Protein AF-A0ABD5DF39-F1 (afdb_monomer)

Foldseek 3Di:
DDDCVVPDDDPLLVVLVPDDPPAADEDEDAPVVLVVNVVSCVVSVPDPVRYHYDYDDDDDQFDDWDWDADVVVRDIDIAHRRHDPVD

InterPro domains:
  IPR039261 Ferredoxin-NADP reductase (FNR), nucleotide-binding domain [G3DSA:3.40.50.80] (1-56)
  IPR039261 Ferredoxin-NADP reductase (FNR), nucleotide-binding domain [SSF52343] (11-56)

Mean predicted aligned error: 5.17 Å

Sequence (87 aa):
VHVSALGSRLDLPRLFADLEPGTHVYTCGPAALNEAVKAAAERHQVPASQLHFEQFILEDKSGEAFTLVLARSGREFTVPQDMTILQ

Solvent-accessible surface area (backbone atoms only — not comparable to full-atom values): 5711 Å² total; per-residue (Å²): 141,79,59,59,93,78,77,54,76,78,62,52,65,64,59,56,71,72,59,59,94,88,62,69,48,78,50,71,51,56,68,71,54,54,52,52,50,51,54,38,33,56,76,67,66,53,57,70,93,35,54,44,81,49,78,86,72,89,71,83,64,64,54,78,61,47,79,48,70,41,81,91,77,73,47,75,45,78,35,50,35,85,44,56,95,86,114

Nearest PDB structures (foldseek):
  6kbh-assembly1_A  TM=6.141E-01  e=6.795E-06  Rhodococcus sp. ECU0066
  7ylr-assembly1_A  TM=6.268E-01  e=9.451E-05  Variovorax paradoxus
  4g1b-assembly2_B  TM=8.134E-01  e=2.543E-01  Saccharomyces cerevisiae YJM789
  6xhr-assembly3_E  TM=5.599E-01  e=1.683E+00  Staphylococcus aureus
  6xhs-assembly3_F  TM=5.344E-01  e=1.573E+00  Staphylococcus aureus

Structure (mmCIF, N/CA/C/O backbone):
data_AF-A0ABD5DF39-F1
#
_entry.id   AF-A0ABD5DF39-F1
#
loop_
_atom_site.group_PDB
_atom_site.id
_atom_site.type_symbol
_atom_site.label_atom_id
_atom_site.label_alt_id
_atom_site.label_comp_id
_atom_site.label_asym_id
_atom_site.label_entity_id
_atom_site.label_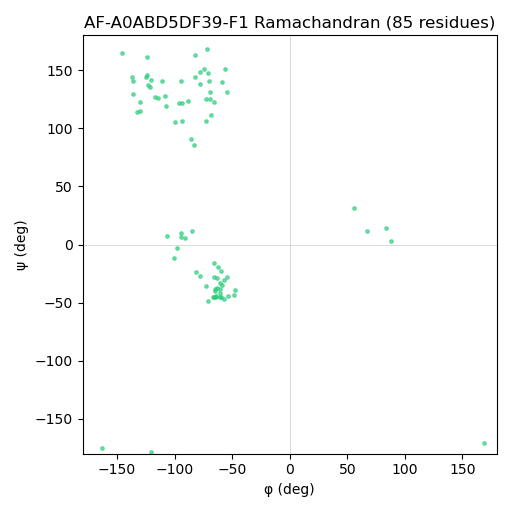seq_id
_atom_site.pdbx_PDB_ins_code
_atom_site.Cartn_x
_atom_site.Cartn_y
_atom_site.Cartn_z
_atom_site.occupancy
_atom_site.B_iso_or_equiv
_atom_site.auth_seq_id
_atom_site.auth_comp_id
_atom_site.auth_asym_id
_atom_site.auth_atom_id
_atom_site.pdbx_PDB_model_num
ATOM 1 N N . VAL A 1 1 ? 21.227 -4.687 -6.996 1.00 85.00 1 VAL A N 1
ATOM 2 C CA . VAL A 1 1 ? 21.057 -3.888 -5.755 1.00 85.00 1 VAL A CA 1
ATOM 3 C C . VAL A 1 1 ? 21.326 -2.428 -6.077 1.00 85.00 1 VAL A C 1
ATOM 5 O O . VAL A 1 1 ? 22.283 -2.159 -6.791 1.00 85.00 1 VAL A O 1
ATOM 8 N N . HIS A 1 2 ? 20.483 -1.509 -5.603 1.00 92.69 2 HIS A N 1
ATOM 9 C CA . HIS A 1 2 ? 20.648 -0.063 -5.784 1.00 92.69 2 HIS A CA 1
ATOM 10 C C . HIS A 1 2 ? 20.991 0.606 -4.442 1.00 92.69 2 HIS A C 1
ATOM 12 O O . HIS A 1 2 ? 20.419 0.235 -3.420 1.00 92.69 2 HIS A O 1
ATOM 18 N N . VAL A 1 3 ? 21.892 1.597 -4.448 1.00 96.19 3 VAL A N 1
ATOM 19 C CA . VAL A 1 3 ? 22.290 2.374 -3.262 1.00 96.19 3 VAL A CA 1
ATOM 20 C C . VAL A 1 3 ? 22.269 3.864 -3.604 1.00 96.19 3 VAL A C 1
ATOM 22 O O . VAL A 1 3 ? 23.074 4.334 -4.408 1.00 96.19 3 VAL A O 1
ATOM 25 N N . SER A 1 4 ? 21.366 4.624 -2.980 1.00 93.81 4 SER A N 1
ATOM 26 C CA . SER A 1 4 ? 21.143 6.043 -3.305 1.00 93.81 4 SER A CA 1
ATOM 27 C C . SER A 1 4 ? 22.337 6.946 -2.975 1.00 93.81 4 SER A C 1
ATOM 29 O O . SER A 1 4 ? 22.548 7.944 -3.662 1.00 93.81 4 SER A O 1
ATOM 31 N N . ALA A 1 5 ? 23.154 6.572 -1.982 1.00 96.44 5 ALA A N 1
ATOM 32 C CA . ALA A 1 5 ? 24.379 7.286 -1.606 1.00 96.44 5 ALA A CA 1
ATOM 33 C C . ALA A 1 5 ? 25.431 7.330 -2.732 1.00 96.44 5 ALA A C 1
ATOM 35 O O . ALA A 1 5 ? 26.290 8.204 -2.729 1.00 96.44 5 ALA A O 1
ATOM 36 N N . LEU A 1 6 ? 25.335 6.434 -3.722 1.00 96.50 6 LEU A N 1
ATOM 37 C CA . LEU A 1 6 ? 26.186 6.429 -4.915 1.00 96.50 6 LEU A CA 1
ATOM 38 C C . LEU A 1 6 ? 25.674 7.371 -6.026 1.00 96.50 6 LEU A C 1
ATOM 40 O O . LEU A 1 6 ? 26.133 7.290 -7.160 1.00 96.50 6 LEU A O 1
ATOM 44 N N . GLY A 1 7 ? 24.706 8.246 -5.730 1.00 94.81 7 GLY A N 1
ATOM 45 C CA . GLY A 1 7 ? 24.271 9.316 -6.635 1.00 94.81 7 GLY A CA 1
ATOM 46 C C . GLY A 1 7 ? 23.252 8.909 -7.703 1.00 94.81 7 GLY A C 1
ATOM 47 O O . GLY A 1 7 ? 23.023 9.663 -8.642 1.00 94.81 7 GLY A O 1
ATOM 48 N N . SER A 1 8 ? 22.615 7.743 -7.574 1.00 95.00 8 SER A N 1
ATOM 49 C CA . SER A 1 8 ? 21.590 7.269 -8.518 1.00 95.00 8 SER A CA 1
ATOM 50 C C . SER A 1 8 ? 20.235 7.027 -7.838 1.00 95.00 8 SER A C 1
ATOM 52 O O . SER A 1 8 ? 20.063 7.254 -6.632 1.00 95.00 8 SER A O 1
ATOM 54 N N . ARG A 1 9 ? 19.248 6.566 -8.611 1.00 93.94 9 ARG A N 1
ATOM 55 C CA . ARG A 1 9 ? 17.972 6.020 -8.123 1.00 93.94 9 ARG A CA 1
ATOM 56 C C . ARG A 1 9 ? 17.763 4.614 -8.674 1.00 93.94 9 ARG A C 1
ATOM 58 O O . ARG A 1 9 ? 18.417 4.228 -9.641 1.00 93.94 9 ARG A O 1
ATOM 65 N N . LEU A 1 10 ? 16.874 3.853 -8.039 1.00 94.88 10 LEU A N 1
ATOM 66 C CA . LEU A 1 10 ? 16.461 2.554 -8.553 1.00 94.88 10 LEU A CA 1
ATOM 67 C C . LEU A 1 10 ? 15.701 2.760 -9.868 1.00 94.88 10 LEU A C 1
ATOM 69 O O . LEU A 1 10 ? 14.697 3.470 -9.901 1.00 94.88 10 LEU A O 1
ATOM 73 N N . ASP A 1 11 ? 16.185 2.135 -10.935 1.00 94.75 11 ASP A N 1
ATOM 74 C CA . ASP A 1 11 ? 15.564 2.174 -12.256 1.00 94.75 11 ASP A CA 1
ATOM 75 C C . ASP A 1 11 ? 14.442 1.128 -12.337 1.00 94.75 11 ASP A C 1
ATOM 77 O O . ASP A 1 11 ? 14.656 -0.023 -12.720 1.00 94.75 11 ASP A O 1
ATOM 81 N N . LEU A 1 12 ? 13.247 1.523 -11.888 1.00 95.25 12 LEU A N 1
ATOM 82 C CA . LEU A 1 12 ? 12.063 0.663 -11.902 1.00 95.25 12 LEU A CA 1
ATOM 83 C C . LEU A 1 12 ? 11.611 0.289 -13.323 1.00 95.25 12 LEU A C 1
ATOM 85 O O . LEU A 1 12 ? 11.354 -0.892 -13.528 1.00 95.25 12 LEU A O 1
ATOM 89 N N . PRO A 1 13 ? 11.541 1.201 -14.316 1.00 92.62 13 PRO A N 1
ATOM 90 C CA . PRO A 1 13 ? 11.189 0.818 -15.685 1.00 92.62 13 PRO A CA 1
ATOM 91 C C . PRO A 1 13 ? 12.071 -0.302 -16.236 1.00 92.62 13 PRO A C 1
ATOM 93 O O . PRO A 1 13 ? 11.560 -1.266 -16.797 1.00 92.62 13 PRO A O 1
ATOM 96 N N . ARG A 1 14 ? 13.390 -0.217 -16.022 1.00 93.44 14 ARG A N 1
ATOM 97 C CA . ARG A 1 14 ? 14.299 -1.287 -16.432 1.00 93.44 14 ARG A CA 1
ATOM 98 C C . ARG A 1 14 ? 14.035 -2.586 -15.674 1.00 93.44 14 ARG A C 1
ATOM 100 O O . ARG A 1 14 ? 13.972 -3.635 -16.297 1.00 93.44 14 ARG A O 1
ATOM 107 N N . LEU A 1 15 ? 13.856 -2.522 -14.354 1.00 93.81 15 LEU A N 1
ATOM 108 C CA . LEU A 1 15 ? 13.582 -3.711 -13.540 1.00 93.81 15 LEU A CA 1
ATOM 109 C C . LEU A 1 15 ? 12.290 -4.424 -13.971 1.00 93.81 15 LEU A C 1
ATOM 111 O O . LEU A 1 15 ? 12.240 -5.648 -13.971 1.00 93.81 15 LEU A O 1
ATOM 115 N N . PHE A 1 16 ? 11.261 -3.658 -14.338 1.00 95.56 16 PHE A N 1
ATOM 116 C CA . PHE A 1 16 ? 9.973 -4.188 -14.780 1.00 95.56 16 PHE A CA 1
ATOM 117 C C . PHE A 1 16 ? 9.986 -4.696 -16.228 1.00 95.56 16 PHE A C 1
ATOM 119 O O . PHE A 1 16 ? 9.214 -5.594 -16.557 1.00 95.56 16 PHE A O 1
ATOM 126 N N . ALA A 1 17 ? 10.860 -4.163 -17.088 1.00 93.19 17 ALA A N 1
ATOM 127 C CA . ALA A 1 17 ? 11.018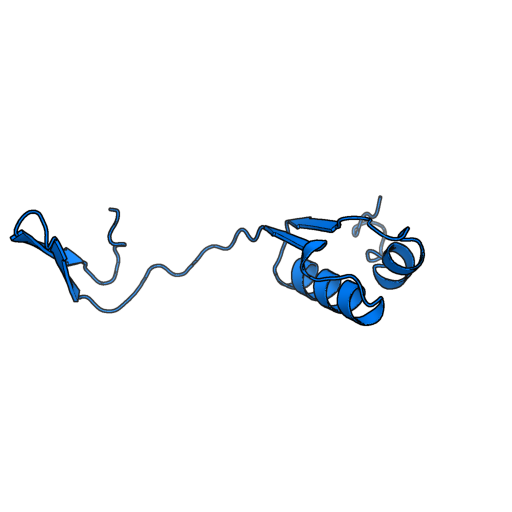 -4.631 -18.467 1.00 93.19 17 ALA A CA 1
ATOM 128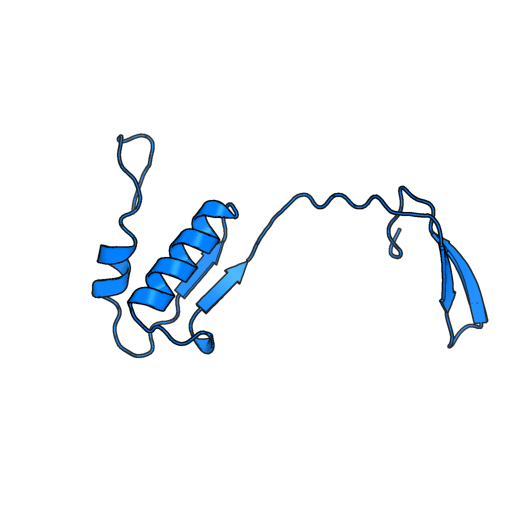 C C . ALA A 1 17 ? 11.508 -6.086 -18.556 1.00 93.19 17 ALA A C 1
ATOM 130 O O . ALA A 1 17 ? 11.167 -6.779 -19.510 1.00 93.19 17 ALA A O 1
ATOM 131 N N . ASP A 1 18 ? 12.263 -6.535 -17.552 1.00 90.19 18 ASP A N 1
ATOM 132 C CA . ASP A 1 18 ? 12.875 -7.864 -17.503 1.00 90.19 18 ASP A CA 1
ATOM 133 C C . ASP A 1 18 ? 12.008 -8.902 -16.748 1.00 90.19 18 ASP A C 1
ATOM 135 O O . ASP A 1 18 ? 12.461 -10.021 -16.507 1.00 90.19 18 ASP A O 1
ATOM 139 N N . LEU A 1 19 ? 10.776 -8.557 -16.339 1.00 95.00 19 LEU A N 1
ATOM 140 C CA . LEU A 1 19 ? 9.906 -9.483 -15.602 1.00 95.00 19 LEU A CA 1
ATOM 141 C C . LEU A 1 19 ? 9.355 -10.585 -16.510 1.00 95.00 19 LEU A C 1
ATOM 143 O O . LEU A 1 19 ? 8.680 -10.327 -17.506 1.00 95.00 19 LEU A O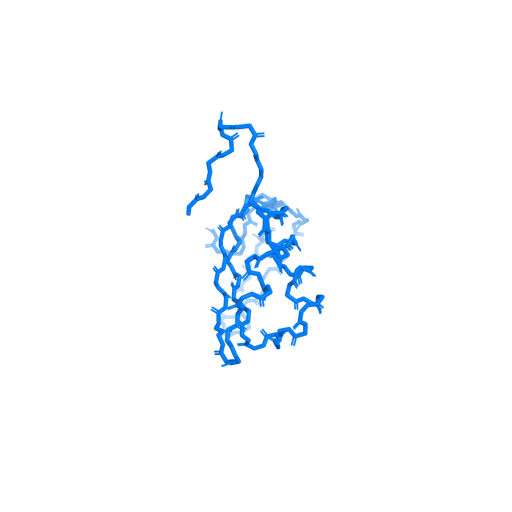 1
ATOM 147 N N . GLU A 1 20 ? 9.571 -11.834 -16.105 1.00 94.69 20 GLU A N 1
ATOM 148 C CA . GLU A 1 20 ? 8.952 -12.986 -16.753 1.00 94.69 20 GLU A CA 1
ATOM 149 C C . GLU A 1 20 ? 7.444 -13.046 -16.439 1.00 94.69 20 GLU A C 1
ATOM 151 O O . GLU A 1 20 ? 7.026 -12.669 -15.332 1.00 94.69 20 GLU A O 1
ATOM 156 N N . PRO A 1 21 ? 6.602 -13.550 -17.363 1.00 93.12 21 PRO A N 1
ATOM 157 C CA . PRO A 1 21 ? 5.177 -13.723 -17.108 1.00 93.12 21 PRO A CA 1
ATOM 158 C C . PRO A 1 21 ? 4.912 -14.554 -15.848 1.00 93.12 21 PRO A C 1
ATOM 160 O O . PRO A 1 21 ? 5.455 -15.642 -15.679 1.00 93.12 21 PRO A O 1
ATOM 163 N N . GLY A 1 22 ? 4.036 -14.052 -14.976 1.00 94.81 22 GLY A N 1
ATOM 164 C CA . GLY A 1 22 ? 3.721 -14.710 -13.705 1.00 94.81 22 GLY A CA 1
ATOM 165 C C . GLY A 1 22 ? 4.644 -14.332 -12.543 1.00 94.81 22 GLY A C 1
ATOM 166 O O . GLY A 1 22 ? 4.463 -14.869 -11.454 1.00 94.81 22 GLY A O 1
ATOM 167 N N . THR A 1 23 ? 5.597 -13.411 -12.730 1.00 96.69 23 THR A N 1
ATOM 168 C CA . THR A 1 23 ? 6.435 -12.903 -11.633 1.00 96.69 23 THR A CA 1
ATOM 169 C C . THR A 1 23 ? 5.615 -12.054 -10.663 1.00 96.69 23 THR A C 1
ATOM 171 O O . THR A 1 23 ? 4.911 -11.134 -11.068 1.00 96.69 23 THR A O 1
ATOM 174 N N . HIS A 1 24 ? 5.741 -12.328 -9.364 1.00 97.50 24 HIS A N 1
ATOM 175 C CA . HIS A 1 24 ? 5.146 -11.506 -8.312 1.00 97.50 24 HIS A CA 1
ATOM 176 C C . HIS A 1 24 ? 6.151 -10.470 -7.798 1.00 97.50 24 HIS A C 1
ATOM 178 O O . HIS A 1 24 ? 7.328 -10.775 -7.605 1.00 97.50 24 HIS A O 1
ATOM 184 N N . VAL A 1 25 ? 5.671 -9.260 -7.518 1.00 97.19 25 VAL A N 1
ATOM 185 C CA . VAL A 1 25 ? 6.467 -8.157 -6.975 1.00 97.19 25 VAL A CA 1
ATOM 186 C C . VAL A 1 25 ? 5.977 -7.830 -5.570 1.00 97.19 25 VAL A C 1
ATOM 188 O O . VAL A 1 25 ? 4.797 -7.553 -5.363 1.00 97.19 25 VAL A O 1
ATOM 191 N N . TYR A 1 26 ? 6.903 -7.837 -4.613 1.00 97.25 26 TYR A N 1
ATOM 192 C CA . TYR A 1 26 ? 6.657 -7.496 -3.214 1.00 97.25 26 TYR A CA 1
ATOM 193 C C . TYR A 1 26 ? 7.466 -6.259 -2.846 1.00 97.25 26 TYR A C 1
ATOM 195 O O . TYR A 1 26 ? 8.685 -6.258 -3.040 1.00 97.25 26 TYR A O 1
ATOM 203 N N . THR A 1 27 ? 6.827 -5.221 -2.302 1.00 96.56 27 THR A N 1
ATOM 204 C CA . THR A 1 27 ? 7.542 -4.018 -1.854 1.00 96.56 27 THR A CA 1
ATOM 205 C C . THR A 1 27 ? 7.063 -3.510 -0.505 1.00 96.56 27 THR A C 1
ATOM 207 O O . THR A 1 27 ? 5.873 -3.479 -0.201 1.00 96.56 27 THR A O 1
ATOM 210 N N . CYS A 1 28 ? 8.028 -3.068 0.293 1.00 95.31 28 CYS A N 1
ATOM 211 C CA . CYS A 1 28 ? 7.811 -2.392 1.559 1.00 95.31 28 CYS A CA 1
ATOM 212 C C . CYS A 1 28 ? 8.766 -1.198 1.624 1.00 95.31 28 CYS A C 1
ATOM 214 O O . CYS A 1 28 ? 9.961 -1.333 1.347 1.00 95.31 28 CYS A O 1
ATOM 216 N N . GLY A 1 29 ? 8.244 -0.015 1.933 1.00 92.00 29 GLY A N 1
ATOM 217 C CA . GLY A 1 29 ? 9.038 1.206 1.991 1.00 92.00 29 GLY A CA 1
ATOM 218 C C . GLY A 1 29 ? 8.188 2.468 2.104 1.00 92.00 29 GLY A C 1
ATOM 219 O O . GLY A 1 29 ? 6.975 2.386 2.306 1.00 92.00 29 GLY A O 1
ATOM 220 N N . PRO A 1 30 ? 8.813 3.653 1.978 1.00 92.06 30 PRO A N 1
ATOM 221 C CA . PRO A 1 30 ? 8.093 4.920 2.006 1.00 92.06 30 PRO A CA 1
ATOM 222 C C . PRO A 1 30 ? 6.996 4.961 0.939 1.00 92.06 30 PRO A C 1
ATOM 224 O O . PRO A 1 30 ? 7.168 4.386 -0.137 1.00 92.06 30 PRO A O 1
ATOM 227 N N . ALA A 1 31 ? 5.922 5.716 1.191 1.00 92.00 31 ALA A N 1
ATOM 228 C CA . ALA A 1 31 ? 4.796 5.849 0.259 1.00 92.00 31 ALA A CA 1
ATOM 229 C C . ALA A 1 31 ? 5.261 6.151 -1.179 1.00 92.00 31 ALA A C 1
ATOM 231 O O . ALA A 1 31 ? 4.830 5.495 -2.120 1.00 92.00 31 ALA A O 1
ATOM 232 N N . ALA A 1 32 ? 6.237 7.051 -1.341 1.00 93.50 32 ALA A N 1
ATOM 233 C CA . ALA A 1 32 ? 6.799 7.398 -2.645 1.00 93.50 32 ALA A CA 1
ATOM 234 C C . ALA A 1 32 ? 7.419 6.207 -3.406 1.00 93.50 32 ALA A C 1
ATOM 236 O O . ALA A 1 32 ? 7.322 6.155 -4.629 1.00 93.50 32 ALA A O 1
ATOM 237 N N . LEU A 1 33 ? 8.045 5.247 -2.711 1.00 94.50 33 LEU A N 1
ATOM 238 C CA . LEU A 1 33 ? 8.583 4.041 -3.347 1.00 94.50 33 LEU A CA 1
ATOM 239 C C . LEU A 1 33 ? 7.449 3.117 -3.798 1.00 94.50 33 LEU A C 1
ATOM 241 O O . LEU A 1 33 ? 7.453 2.677 -4.945 1.00 94.50 33 LEU A O 1
ATOM 245 N N . ASN A 1 34 ? 6.482 2.850 -2.917 1.00 94.75 34 ASN A N 1
ATOM 246 C CA . ASN A 1 34 ? 5.350 1.980 -3.235 1.00 94.75 34 ASN A CA 1
ATOM 247 C C . ASN A 1 34 ? 4.535 2.539 -4.415 1.00 94.75 34 ASN A C 1
ATOM 249 O O . ASN A 1 34 ? 4.200 1.789 -5.329 1.00 94.75 34 ASN A O 1
ATOM 253 N N . GLU A 1 35 ? 4.293 3.851 -4.463 1.00 95.00 35 GLU A N 1
ATOM 254 C CA . GLU A 1 35 ? 3.619 4.491 -5.602 1.00 95.00 35 GLU A CA 1
ATOM 255 C C . GLU A 1 35 ? 4.437 4.408 -6.899 1.00 95.00 35 GLU A C 1
ATOM 257 O O . GLU A 1 35 ? 3.889 4.110 -7.960 1.00 95.00 35 GLU A O 1
ATOM 262 N N . ALA A 1 36 ? 5.760 4.590 -6.835 1.00 96.12 36 ALA A N 1
ATOM 263 C CA . ALA A 1 36 ? 6.615 4.447 -8.014 1.00 96.12 36 ALA A CA 1
ATOM 264 C C . ALA A 1 36 ? 6.606 3.011 -8.572 1.00 96.12 36 ALA A C 1
ATOM 266 O O . ALA A 1 36 ? 6.611 2.818 -9.788 1.00 96.12 36 ALA A O 1
ATOM 267 N N . VAL A 1 37 ? 6.560 2.005 -7.694 1.00 96.88 37 VAL A N 1
ATOM 268 C CA . VAL A 1 37 ? 6.446 0.589 -8.075 1.00 96.88 37 VAL A CA 1
ATOM 269 C C . VAL A 1 37 ? 5.087 0.312 -8.714 1.00 96.88 37 VAL A C 1
ATOM 271 O O . VAL A 1 37 ? 5.050 -0.317 -9.768 1.00 96.88 37 VAL A O 1
ATOM 274 N N . LYS A 1 38 ? 3.984 0.809 -8.135 1.00 95.56 38 LYS A N 1
ATOM 275 C CA . LYS A 1 38 ? 2.638 0.683 -8.725 1.00 95.56 38 LYS A CA 1
ATOM 276 C C . LYS A 1 38 ? 2.588 1.274 -10.134 1.00 95.56 38 LYS A C 1
ATOM 278 O O . LYS A 1 38 ? 2.126 0.609 -11.054 1.00 95.56 38 LYS A O 1
ATOM 283 N N . ALA A 1 39 ? 3.134 2.476 -10.320 1.00 96.31 39 ALA A N 1
ATOM 284 C CA . ALA A 1 39 ? 3.166 3.137 -11.623 1.00 96.31 39 ALA A CA 1
ATOM 285 C C . ALA A 1 39 ? 4.020 2.379 -12.658 1.00 96.31 39 ALA A C 1
ATOM 287 O O . ALA A 1 39 ? 3.659 2.303 -13.834 1.00 96.31 39 ALA A O 1
ATOM 288 N N . ALA A 1 40 ? 5.154 1.803 -12.241 1.00 96.44 40 ALA A N 1
ATOM 289 C CA . ALA A 1 40 ? 5.966 0.955 -13.112 1.00 96.44 40 ALA A CA 1
ATOM 290 C C . ALA A 1 40 ? 5.216 -0.333 -13.492 1.00 96.44 40 ALA A C 1
ATOM 292 O O . ALA A 1 40 ? 5.160 -0.686 -14.667 1.00 96.44 40 ALA A O 1
ATOM 293 N N . ALA A 1 41 ? 4.573 -0.984 -12.525 1.00 96.25 41 ALA A N 1
ATOM 294 C CA . ALA A 1 41 ? 3.775 -2.182 -12.748 1.00 96.25 41 ALA A CA 1
ATOM 295 C C . ALA A 1 41 ? 2.616 -1.947 -13.726 1.00 96.25 41 ALA A C 1
ATOM 297 O O . ALA A 1 41 ? 2.431 -2.730 -14.656 1.00 96.25 41 ALA A O 1
ATOM 298 N N . GLU A 1 42 ? 1.884 -0.842 -13.561 1.00 95.50 42 GLU A N 1
ATOM 299 C CA . GLU A 1 42 ? 0.787 -0.449 -14.448 1.00 95.50 42 GLU A CA 1
ATOM 300 C C . GLU A 1 42 ? 1.274 -0.243 -15.888 1.00 95.50 42 GLU A C 1
ATOM 302 O O . GLU A 1 42 ? 0.688 -0.781 -16.829 1.00 95.50 42 GLU A O 1
ATOM 307 N N . ARG A 1 43 ? 2.402 0.458 -16.072 1.00 95.44 43 ARG A N 1
ATOM 308 C CA . ARG A 1 43 ? 3.003 0.681 -17.397 1.00 95.44 43 ARG A CA 1
ATOM 309 C C . ARG A 1 43 ? 3.400 -0.621 -18.099 1.00 95.44 43 ARG A C 1
ATOM 311 O O . ARG A 1 43 ? 3.329 -0.687 -19.322 1.00 95.44 43 ARG A O 1
ATOM 318 N N . HIS A 1 44 ? 3.810 -1.631 -17.336 1.00 95.00 44 HIS A N 1
ATOM 319 C CA . HIS A 1 44 ? 4.190 -2.953 -17.839 1.00 95.00 44 HIS A CA 1
ATOM 320 C C . HIS A 1 44 ? 3.040 -3.972 -17.796 1.00 95.00 44 HIS A C 1
ATOM 322 O O . HIS A 1 44 ? 3.264 -5.153 -18.045 1.00 95.00 44 HIS A O 1
ATOM 328 N N . GLN A 1 45 ? 1.811 -3.522 -17.513 1.00 94.88 45 GLN A N 1
ATOM 329 C CA . GLN A 1 45 ? 0.600 -4.348 -17.486 1.00 94.88 45 GLN A CA 1
ATOM 330 C C . GLN A 1 45 ? 0.695 -5.551 -16.532 1.00 94.88 45 GLN A C 1
ATOM 332 O O . GLN A 1 45 ? 0.081 -6.593 -16.768 1.00 94.88 45 GLN A O 1
ATOM 337 N N . VAL A 1 46 ? 1.447 -5.409 -15.436 1.00 96.06 46 VAL A N 1
ATOM 338 C CA . VAL A 1 46 ? 1.533 -6.442 -14.400 1.00 96.06 46 VAL A CA 1
ATOM 339 C C . VAL A 1 46 ? 0.182 -6.522 -13.671 1.00 96.06 46 VAL A C 1
ATOM 341 O O . VAL A 1 46 ? -0.296 -5.504 -13.163 1.00 96.06 46 VAL A O 1
ATOM 344 N N . PRO A 1 47 ? -0.461 -7.702 -13.593 1.00 96.00 47 PRO A N 1
ATOM 345 C CA . PRO A 1 47 ? -1.735 -7.864 -12.900 1.00 96.00 47 PRO A CA 1
ATOM 346 C C . PRO A 1 47 ? -1.661 -7.465 -11.423 1.00 96.00 47 PRO A C 1
ATOM 348 O O . PRO A 1 47 ? -0.728 -7.843 -10.718 1.00 96.00 47 PRO A O 1
ATOM 351 N N . ALA A 1 48 ? -2.701 -6.803 -10.910 1.00 95.00 48 ALA A N 1
ATOM 352 C CA . ALA A 1 48 ? -2.764 -6.395 -9.503 1.00 95.00 48 ALA A CA 1
ATOM 353 C C . ALA A 1 48 ? -2.627 -7.573 -8.517 1.00 95.00 48 ALA A C 1
ATOM 355 O O . ALA A 1 48 ? -2.062 -7.409 -7.444 1.00 95.00 48 ALA A O 1
ATOM 356 N N . SER A 1 49 ? -3.069 -8.779 -8.894 1.00 97.12 49 SER A N 1
ATOM 357 C CA . SER A 1 49 ? -2.908 -9.999 -8.086 1.00 97.12 49 SER A CA 1
ATOM 358 C C . SER A 1 49 ? -1.448 -10.441 -7.903 1.00 97.12 49 SER A C 1
ATOM 360 O O . SER A 1 49 ? -1.155 -11.277 -7.049 1.00 97.12 49 SER A O 1
ATOM 362 N N . GLN A 1 50 ? -0.533 -9.913 -8.717 1.00 97.81 50 GLN A N 1
ATOM 363 C CA . GLN A 1 50 ? 0.904 -10.178 -8.653 1.00 97.81 50 GLN A CA 1
ATOM 364 C C . GLN A 1 50 ? 1.659 -9.081 -7.893 1.00 97.81 50 GLN A C 1
ATOM 366 O O . GLN A 1 50 ? 2.864 -9.208 -7.696 1.00 97.81 50 GLN A O 1
ATOM 371 N N . LEU A 1 51 ? 0.976 -8.028 -7.440 1.00 97.12 51 LEU A N 1
ATOM 372 C CA . LEU A 1 51 ? 1.578 -6.919 -6.711 1.00 97.12 51 LEU A CA 1
ATOM 373 C C . LEU A 1 51 ? 1.180 -6.969 -5.239 1.00 97.12 51 LEU A C 1
ATOM 375 O O . LEU A 1 51 ? -0.001 -7.019 -4.900 1.00 97.12 51 LEU A O 1
ATOM 379 N N . HIS A 1 52 ? 2.177 -6.914 -4.364 1.00 97.31 52 HIS A N 1
ATOM 380 C CA . HIS A 1 52 ? 2.005 -7.053 -2.923 1.00 97.31 52 HIS A CA 1
ATOM 381 C C . HIS A 1 52 ? 2.731 -5.910 -2.229 1.00 97.31 52 HIS A C 1
ATOM 383 O O . HIS A 1 52 ? 3.935 -5.722 -2.413 1.00 97.31 52 HIS A O 1
ATOM 389 N N . PHE A 1 53 ? 1.996 -5.142 -1.433 1.00 95.69 53 PHE A N 1
ATOM 390 C CA . PHE A 1 53 ? 2.519 -3.949 -0.782 1.00 95.69 53 PHE A CA 1
ATOM 391 C C . PHE A 1 53 ? 2.338 -4.042 0.7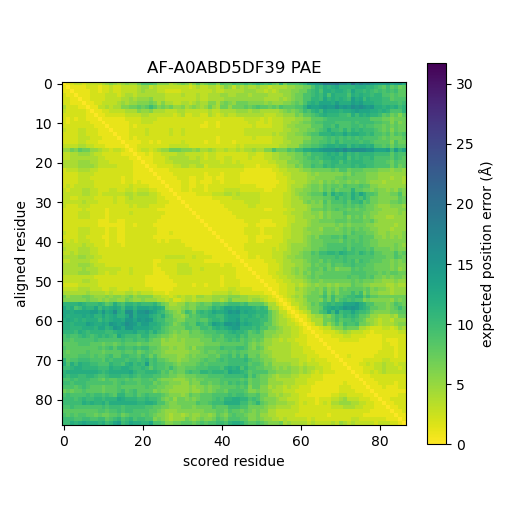19 1.00 95.69 53 PHE A C 1
ATOM 393 O O . PHE A 1 53 ? 1.265 -4.396 1.204 1.00 95.69 53 PHE A O 1
ATOM 400 N N . GLU A 1 54 ? 3.373 -3.640 1.437 1.00 94.19 54 GLU A N 1
ATOM 401 C CA . GLU A 1 54 ? 3.305 -3.383 2.864 1.00 94.19 54 GLU A CA 1
ATOM 402 C C . GLU A 1 54 ? 3.708 -1.927 3.115 1.00 94.19 54 GLU A C 1
ATOM 404 O O . GLU A 1 54 ? 4.653 -1.399 2.514 1.00 94.19 54 GLU A O 1
ATOM 409 N N . GLN A 1 55 ? 2.946 -1.240 3.961 1.00 88.44 55 GLN A N 1
ATOM 410 C CA . GLN A 1 55 ? 3.153 0.171 4.249 1.00 88.44 55 GLN A CA 1
ATOM 411 C C . GLN A 1 55 ? 3.185 0.386 5.757 1.00 88.44 55 GLN A C 1
ATOM 413 O O . GLN A 1 55 ? 2.182 0.224 6.442 1.00 88.44 55 GLN A O 1
ATOM 418 N N . PHE A 1 56 ? 4.350 0.800 6.251 1.00 88.62 56 PHE A N 1
ATOM 419 C CA . PHE A 1 56 ? 4.527 1.232 7.631 1.00 88.62 56 PHE A CA 1
ATOM 420 C C . PHE A 1 56 ? 4.511 2.750 7.653 1.00 88.62 56 PHE A C 1
ATOM 422 O O . PHE A 1 56 ? 5.469 3.403 7.235 1.00 88.62 56 PHE A O 1
ATOM 429 N N . ILE A 1 57 ? 3.404 3.307 8.123 1.00 81.94 57 ILE A N 1
ATOM 430 C CA . ILE A 1 57 ? 3.269 4.737 8.367 1.00 81.94 57 ILE A CA 1
ATOM 431 C C . ILE A 1 57 ? 2.863 4.964 9.816 1.00 81.94 57 ILE A C 1
ATOM 433 O O . ILE A 1 57 ? 2.139 4.168 10.411 1.00 81.94 57 ILE A O 1
ATOM 437 N N . LEU A 1 58 ? 3.360 6.058 10.387 1.00 80.00 58 LEU A N 1
ATOM 438 C CA . LEU A 1 58 ? 2.788 6.594 11.611 1.00 80.00 58 LEU A CA 1
ATOM 439 C C . LEU A 1 58 ? 1.457 7.228 11.225 1.00 80.00 58 LEU A C 1
ATOM 441 O O . LEU A 1 58 ? 1.430 8.262 10.560 1.00 80.00 58 LEU A O 1
ATOM 445 N N . GLU A 1 59 ? 0.371 6.565 11.589 1.00 78.62 59 GLU A N 1
ATOM 446 C CA . GLU A 1 59 ? -0.963 7.128 11.440 1.00 78.62 59 GLU A CA 1
ATOM 447 C C . GLU A 1 59 ? -1.220 8.130 12.562 1.00 78.62 59 GLU A C 1
ATOM 449 O O . GLU A 1 59 ? -0.886 7.880 13.726 1.00 78.62 59 GLU A O 1
ATOM 454 N N . ASP A 1 60 ? -1.829 9.258 12.203 1.00 82.56 60 ASP A N 1
ATOM 455 C CA . ASP A 1 60 ? -2.484 10.102 13.186 1.00 82.56 60 ASP A CA 1
ATOM 456 C C . ASP A 1 60 ? -3.714 9.347 13.694 1.00 82.56 60 ASP A C 1
ATOM 458 O O . ASP A 1 60 ? -4.649 9.069 12.944 1.00 82.56 60 ASP A O 1
ATOM 462 N N . LYS A 1 61 ? -3.656 8.944 14.962 1.00 82.81 61 LYS A N 1
ATOM 463 C CA . LYS A 1 61 ? -4.719 8.188 15.630 1.00 82.81 61 LYS A CA 1
ATOM 464 C C . LYS A 1 61 ? -5.720 9.099 16.334 1.00 82.81 61 LYS A C 1
ATOM 466 O O . LYS A 1 61 ? -6.577 8.587 17.049 1.00 82.81 61 LYS A O 1
ATOM 471 N N . SER A 1 62 ? -5.587 10.416 16.178 1.00 86.06 62 SER A N 1
ATOM 472 C CA . SER A 1 62 ? -6.537 11.361 16.741 1.00 86.06 62 SER A CA 1
ATOM 473 C C . SER A 1 62 ? -7.847 11.382 15.951 1.00 86.06 62 SER A C 1
ATOM 475 O O . SER A 1 62 ? -7.896 11.103 14.751 1.00 86.06 62 SER A O 1
ATOM 477 N N . GLY A 1 63 ? -8.935 11.696 16.641 1.00 89.81 63 GLY A N 1
ATOM 478 C CA . GLY A 1 63 ? -10.264 11.803 16.051 1.00 89.81 63 GLY A CA 1
ATOM 479 C C . GLY A 1 63 ? -11.222 12.557 16.962 1.00 89.81 63 GLY A C 1
ATOM 480 O O . GLY A 1 63 ? -10.828 13.064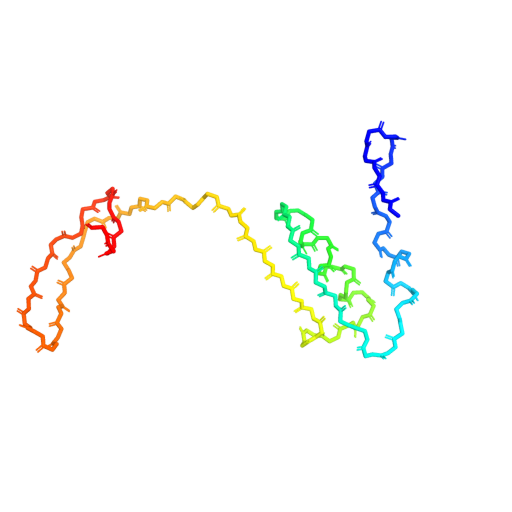 18.008 1.00 89.81 63 GLY A O 1
ATOM 481 N N . GLU A 1 64 ? -12.495 12.647 16.585 1.00 95.31 64 GLU A N 1
ATOM 482 C CA . GLU A 1 64 ? -13.529 13.134 17.501 1.00 95.31 64 GLU A CA 1
ATOM 483 C C . GLU A 1 64 ? -13.923 12.042 18.501 1.00 95.31 64 GLU A C 1
ATOM 485 O O . GLU A 1 64 ? -13.888 10.855 18.182 1.00 95.31 64 GLU A O 1
ATOM 490 N N . ALA A 1 65 ? -14.311 12.440 19.716 1.00 97.06 65 ALA A N 1
ATOM 491 C CA . ALA A 1 65 ? -14.746 11.486 20.726 1.00 97.06 65 ALA A CA 1
AT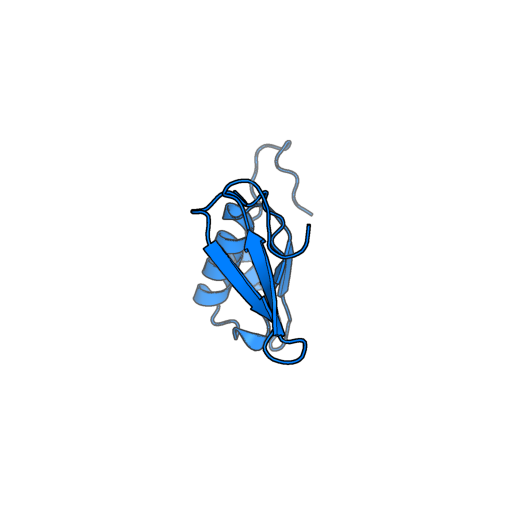OM 492 C C . ALA A 1 65 ? -16.105 10.882 20.344 1.00 97.06 65 ALA A C 1
ATOM 494 O O . ALA A 1 65 ? -17.000 11.595 19.887 1.00 97.06 65 ALA A O 1
ATOM 495 N N . PHE A 1 66 ? -16.284 9.584 20.582 1.00 97.50 66 PHE A N 1
ATOM 496 C CA . PHE A 1 66 ? -17.532 8.880 20.277 1.00 97.50 66 PHE A CA 1
ATOM 497 C C . PHE A 1 66 ? -17.848 7.784 21.297 1.00 97.50 66 PHE A C 1
ATOM 499 O O . PHE A 1 66 ? -16.995 7.360 22.078 1.00 97.50 66 PHE A O 1
ATOM 506 N N . THR A 1 67 ? -19.094 7.306 21.285 1.00 98.19 67 THR A N 1
ATOM 507 C CA . THR A 1 67 ? -19.538 6.185 22.123 1.00 98.19 67 THR A CA 1
ATOM 508 C C . THR A 1 67 ? -19.486 4.876 21.339 1.00 98.19 67 THR A C 1
ATOM 510 O O . THR A 1 67 ? -20.140 4.725 20.308 1.00 98.19 67 THR A O 1
ATOM 513 N N . LEU A 1 68 ? -18.727 3.908 21.849 1.00 97.75 68 LEU A N 1
ATOM 514 C CA . LEU A 1 68 ? -18.670 2.535 21.366 1.00 97.75 68 LEU A CA 1
ATOM 515 C C . LEU A 1 68 ? -19.657 1.665 22.149 1.00 97.75 68 LEU A C 1
ATOM 517 O O . LEU A 1 68 ? -19.518 1.503 23.360 1.00 97.75 68 LEU A O 1
ATOM 521 N N . VAL A 1 69 ? -20.597 1.037 21.444 1.00 98.19 69 VAL A N 1
ATOM 522 C CA . VAL A 1 69 ? -21.547 0.075 22.022 1.00 98.19 69 VAL A CA 1
ATOM 523 C C . VAL A 1 69 ? -21.187 -1.342 21.577 1.00 98.19 69 VAL A C 1
ATOM 525 O O . VAL A 1 69 ? -21.221 -1.671 20.391 1.00 98.19 69 VAL A O 1
ATOM 528 N N . LEU A 1 70 ? -20.871 -2.220 22.528 1.00 98.19 70 LEU A N 1
ATOM 529 C CA . LEU A 1 70 ? -20.575 -3.626 22.260 1.00 98.19 70 LEU A CA 1
ATOM 530 C C . LEU A 1 70 ? -21.864 -4.456 22.228 1.00 98.19 70 LEU A C 1
ATOM 532 O O . LEU A 1 70 ? -22.259 -5.027 23.245 1.00 98.19 70 LEU A O 1
ATOM 536 N N . ALA A 1 71 ? -22.474 -4.596 21.047 1.00 98.00 71 ALA A N 1
ATOM 537 C CA . ALA A 1 71 ? -23.802 -5.200 20.852 1.00 98.00 71 ALA A CA 1
ATOM 538 C C . ALA A 1 71 ? -24.035 -6.540 21.580 1.00 98.00 71 ALA A C 1
ATOM 540 O O . ALA A 1 71 ? -25.105 -6.766 22.136 1.00 98.00 71 ALA A O 1
ATOM 541 N N . ARG A 1 72 ? -23.033 -7.431 21.621 1.00 98.19 72 ARG A N 1
ATOM 542 C CA . ARG A 1 72 ? -23.165 -8.736 22.294 1.00 98.19 72 ARG A CA 1
ATOM 543 C C . ARG A 1 72 ? -23.168 -8.638 23.822 1.00 98.19 72 ARG A C 1
ATOM 545 O O . ARG A 1 72 ? -23.818 -9.449 24.471 1.00 98.19 72 ARG A O 1
ATOM 552 N N . SER A 1 73 ? -22.392 -7.717 24.395 1.00 97.62 73 SER A N 1
ATOM 553 C CA . SER A 1 73 ? -22.245 -7.597 25.855 1.00 97.62 73 SER A CA 1
ATOM 554 C C . SER A 1 73 ? -23.093 -6.482 26.464 1.00 97.62 73 SER A C 1
ATOM 556 O O . SER A 1 73 ? -23.199 -6.417 27.683 1.00 97.62 73 SER A O 1
ATOM 558 N N . GLY A 1 74 ? -23.667 -5.602 25.638 1.00 97.56 74 GLY A N 1
ATOM 559 C CA . GLY A 1 74 ? -24.427 -4.432 26.082 1.00 97.56 74 GLY A CA 1
ATOM 560 C C . GLY A 1 74 ? -23.580 -3.369 26.788 1.00 97.56 74 GLY A C 1
ATOM 561 O O . GLY A 1 74 ? -24.133 -2.477 27.417 1.00 97.56 74 GLY A O 1
ATOM 562 N N . ARG A 1 75 ? -22.245 -3.474 26.733 1.00 98.06 75 ARG A N 1
ATOM 563 C CA . ARG A 1 75 ? -21.328 -2.513 27.360 1.00 98.06 75 ARG A CA 1
ATOM 564 C C . ARG A 1 75 ? -21.137 -1.298 26.467 1.00 98.06 75 ARG A C 1
ATOM 566 O O . ARG A 1 75 ? -21.019 -1.446 25.251 1.00 98.06 75 ARG A O 1
ATOM 573 N N . GLU A 1 76 ? -21.012 -0.141 27.097 1.00 98.19 76 GLU A N 1
ATOM 574 C CA . GLU A 1 76 ? -20.756 1.132 26.432 1.00 98.19 76 GLU A CA 1
ATOM 575 C C . GLU A 1 76 ? -19.448 1.740 26.937 1.00 98.19 76 GLU A C 1
ATOM 577 O O . GL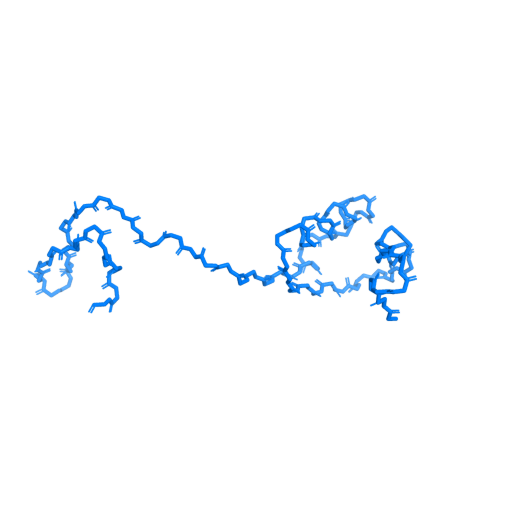U A 1 76 ? -19.125 1.644 28.123 1.00 98.19 76 GLU A O 1
ATOM 582 N N . PHE A 1 77 ? -18.697 2.354 26.027 1.00 97.69 77 PHE A N 1
ATOM 583 C CA . PHE A 1 77 ? -17.447 3.045 26.323 1.00 97.69 77 PHE A CA 1
ATOM 584 C C . PHE A 1 77 ? -17.394 4.360 25.569 1.00 97.69 77 PHE A C 1
ATOM 586 O O . PHE A 1 77 ? -17.817 4.433 24.418 1.00 97.69 77 PHE A O 1
ATOM 593 N N . THR A 1 78 ? -16.807 5.377 26.184 1.00 98.00 78 THR A N 1
ATOM 594 C CA . THR A 1 78 ? -16.386 6.575 25.459 1.00 98.00 78 THR A CA 1
ATOM 595 C C . THR A 1 78 ? -14.975 6.348 24.940 1.00 98.00 78 THR A C 1
ATOM 597 O O . THR A 1 78 ? -14.077 6.069 25.731 1.00 98.00 78 THR A O 1
ATOM 600 N N . VAL A 1 79 ? -14.786 6.486 23.631 1.00 96.81 79 VAL A N 1
ATOM 601 C CA . VAL A 1 79 ? -13.469 6.552 22.995 1.00 96.81 79 VAL A CA 1
ATOM 602 C C . VAL A 1 79 ? -13.112 8.037 22.883 1.00 96.81 79 VAL A C 1
ATOM 604 O O . VAL A 1 79 ? -13.769 8.745 22.114 1.00 96.81 79 VAL A O 1
ATOM 607 N N . PRO A 1 80 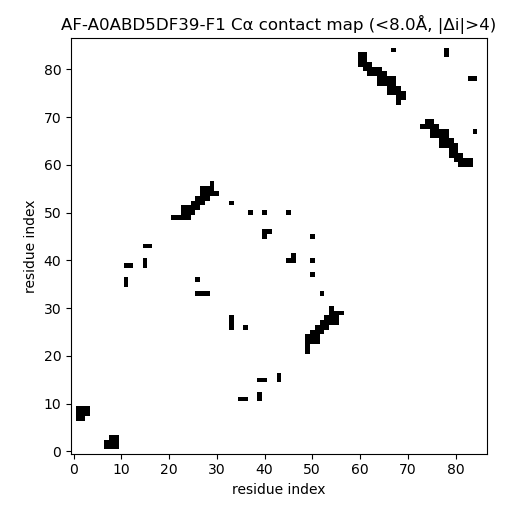? -12.180 8.560 23.703 1.00 95.62 80 PRO A N 1
ATOM 608 C CA . PRO A 1 80 ? -11.773 9.960 23.638 1.00 95.62 80 PRO A CA 1
ATOM 609 C C . PRO A 1 80 ? -10.935 10.242 22.384 1.00 95.62 80 PRO A C 1
ATOM 611 O O . PRO A 1 80 ? -10.489 9.330 21.693 1.00 95.62 80 PRO A O 1
ATOM 614 N N . GLN A 1 81 ? -10.720 11.528 22.100 1.00 95.44 81 GLN A N 1
ATOM 615 C CA . GLN A 1 81 ? -10.072 12.004 20.872 1.00 95.44 81 GLN A CA 1
ATOM 616 C C . GLN A 1 81 ? -8.642 11.483 20.661 1.00 95.44 81 GLN A C 1
ATOM 618 O O . GLN A 1 81 ? -8.154 11.481 19.537 1.00 95.44 81 GLN A O 1
ATOM 623 N N . ASP A 1 82 ? -7.963 11.080 21.731 1.00 92.88 82 ASP A N 1
ATOM 624 C CA . ASP A 1 82 ? -6.561 10.668 21.776 1.00 92.88 82 ASP A CA 1
ATOM 625 C C . ASP A 1 82 ? -6.372 9.150 21.949 1.00 92.88 82 ASP A C 1
ATOM 627 O O . ASP A 1 82 ? -5.245 8.681 22.130 1.00 92.88 82 ASP A O 1
ATOM 631 N N . MET A 1 83 ? -7.455 8.368 21.881 1.00 92.25 83 MET A N 1
ATOM 632 C CA . MET A 1 83 ? -7.415 6.913 22.024 1.00 92.25 83 MET A CA 1
ATOM 633 C C . MET A 1 83 ? -8.055 6.202 20.838 1.00 92.25 83 MET A C 1
ATOM 635 O O . MET A 1 83 ? -9.074 6.609 20.287 1.00 92.25 83 MET A O 1
ATOM 639 N N . THR A 1 84 ? -7.475 5.060 20.486 1.00 93.75 84 THR A N 1
ATOM 640 C CA . THR A 1 84 ? -8.126 4.090 19.602 1.00 93.75 84 THR A CA 1
ATOM 641 C C . THR A 1 84 ? -9.096 3.210 20.389 1.00 93.75 84 THR A C 1
ATOM 643 O O . THR A 1 84 ? -8.970 3.070 21.600 1.00 93.75 84 THR A O 1
ATOM 646 N N . ILE A 1 85 ? -10.003 2.518 19.693 1.00 94.62 85 ILE A N 1
ATOM 647 C CA . ILE A 1 85 ? -10.920 1.526 20.294 1.00 94.62 85 ILE A CA 1
ATOM 648 C C . ILE A 1 85 ? -10.183 0.425 21.091 1.00 94.62 85 ILE A C 1
ATOM 650 O O . ILE A 1 85 ? -10.768 -0.174 21.989 1.00 94.62 85 ILE A O 1
ATOM 654 N N . LEU A 1 86 ? -8.935 0.105 20.727 1.00 94.00 86 LEU A N 1
ATOM 655 C CA . LEU A 1 86 ? -8.184 -1.018 21.299 1.00 94.00 86 LEU A CA 1
ATOM 656 C C . LEU A 1 86 ? -7.523 -0.707 22.656 1.00 94.00 86 LEU A C 1
ATOM 658 O O . LEU A 1 86 ? -7.208 -1.647 23.384 1.00 94.00 86 LEU A O 1
ATOM 662 N N . GLN A 1 87 ? -7.254 0.566 22.955 1.00 90.38 87 GLN A N 1
ATOM 663 C CA . GLN A 1 87 ? -6.561 1.005 24.177 1.00 90.38 87 GLN A CA 1
ATOM 664 C C . GLN A 1 87 ? -7.514 1.067 25.371 1.00 90.38 87 GLN A C 1
ATOM 666 O O . GLN A 1 87 ? -7.040 0.749 26.484 1.00 90.38 87 GLN A O 1
#

Organism: Acinetobacter baumannii (NCBI:txid470)

Secondary structure (DSSP, 8-state):
---GGGT----HHHHHHTPPTT--EEEES-HHHHHHHHHHHHHTT--GGGEEEE-----------EEEEETTTTEEEEE-TT--TT-

Radius of gyration: 20.76 Å; Cα contacts (8 Å, |Δi|>4): 88; chains: 1; bounding box: 51×28×46 Å

pLDDT: mean 94.19, std 4.15, range [78.62, 98.19]